Protein AF-A0A2W4J6W2-F1 (afdb_monomer_lite)

Secondary structure (DSSP, 8-state):
--PPBPTTT--B---GGG-TTTTSSSHHHHHHHHHHHHTT-------HHHHHHHHHS-------

Foldseek 3Di:
DDFQAAPQPRHTDDDVVVDVLPVHNDPVSSVVVVVCVVVVVDDDDCPPVVVVVVVPPPPPPDDD

pLDDT: mean 84.47, std 16.75, range [46.62, 98.69]

Structure (mmCIF, N/CA/C/O backbone):
data_AF-A0A2W4J6W2-F1
#
_entry.id   AF-A0A2W4J6W2-F1
#
loop_
_atom_site.group_PDB
_atom_site.id
_atom_site.type_symbol
_atom_site.label_atom_id
_atom_site.label_alt_id
_atom_site.label_comp_id
_atom_site.label_asym_id
_atom_site.label_entity_id
_atom_site.label_seq_id
_atom_site.pdbx_PDB_ins_code
_atom_site.Cartn_x
_atom_site.Cart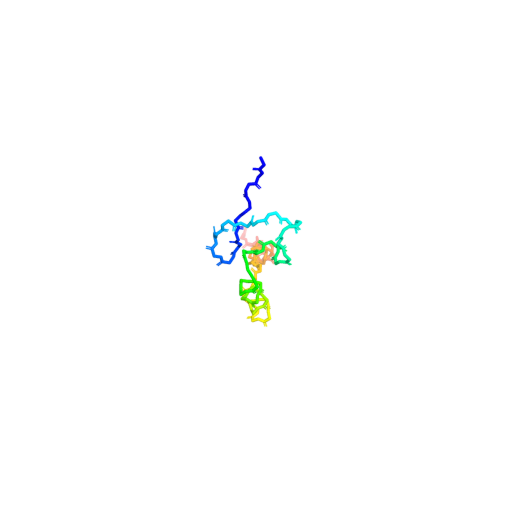n_y
_atom_site.Cartn_z
_atom_site.occupancy
_atom_site.B_iso_or_equiv
_atom_site.auth_seq_id
_atom_site.auth_comp_id
_atom_site.auth_asym_id
_atom_site.auth_atom_id
_atom_site.pdbx_PDB_model_num
ATOM 1 N N . MET A 1 1 ? 20.519 3.486 -3.921 1.00 55.22 1 MET A N 1
ATOM 2 C CA . MET A 1 1 ? 19.109 3.557 -4.366 1.00 55.22 1 MET A CA 1
ATOM 3 C C . MET A 1 1 ? 18.255 3.069 -3.208 1.00 55.22 1 MET A C 1
ATOM 5 O O . MET A 1 1 ? 18.640 2.083 -2.601 1.00 55.22 1 MET A O 1
ATOM 9 N N . SER A 1 2 ? 1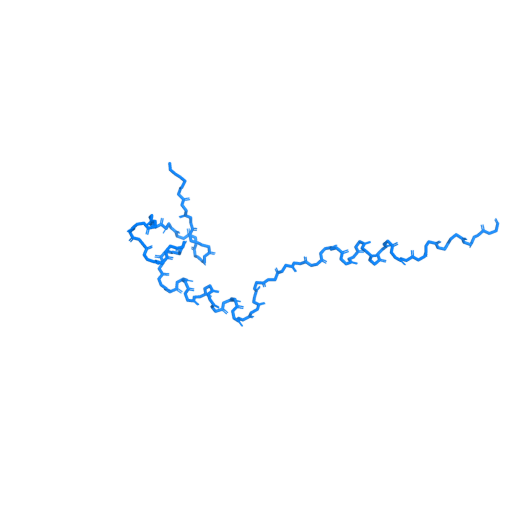7.193 3.778 -2.822 1.00 66.50 2 SER A N 1
ATOM 10 C CA . SER A 1 2 ? 16.354 3.348 -1.693 1.00 66.50 2 SER A CA 1
ATOM 11 C C . SER A 1 2 ? 15.500 2.155 -2.130 1.00 66.50 2 SER A C 1
ATOM 13 O O . SER A 1 2 ? 14.614 2.310 -2.970 1.00 66.50 2 SER A O 1
ATOM 15 N N . GLU A 1 3 ? 15.807 0.966 -1.609 1.00 75.69 3 GLU A N 1
ATOM 16 C CA . GLU A 1 3 ? 14.984 -0.232 -1.790 1.00 75.69 3 GLU A CA 1
ATOM 17 C C . GLU A 1 3 ? 13.616 -0.014 -1.139 1.00 75.69 3 GLU A C 1
ATOM 19 O O . GLU A 1 3 ? 13.502 0.268 0.056 1.00 75.69 3 GLU A O 1
ATOM 24 N N . ARG A 1 4 ? 12.553 -0.115 -1.941 1.00 90.62 4 ARG A N 1
ATOM 25 C CA . ARG A 1 4 ? 11.172 0.002 -1.466 1.00 90.62 4 ARG A CA 1
ATOM 26 C C . ARG A 1 4 ? 10.645 -1.384 -1.107 1.00 90.62 4 ARG A C 1
ATOM 28 O O . ARG A 1 4 ? 10.765 -2.328 -1.887 1.00 90.62 4 ARG A O 1
ATOM 35 N N . ARG A 1 5 ? 10.030 -1.496 0.070 1.00 96.94 5 ARG A N 1
ATOM 36 C CA . ARG A 1 5 ? 9.332 -2.704 0.527 1.00 96.94 5 ARG A CA 1
ATOM 37 C C . ARG A 1 5 ? 7.832 -2.539 0.307 1.00 96.94 5 ARG A C 1
ATOM 39 O O . ARG A 1 5 ? 7.295 -1.444 0.449 1.00 96.94 5 ARG A O 1
ATOM 46 N N . CYS A 1 6 ? 7.160 -3.626 -0.047 1.00 97.69 6 CYS A N 1
ATOM 47 C CA . CYS A 1 6 ? 5.726 -3.634 -0.280 1.00 97.69 6 CYS A CA 1
ATOM 48 C C . CYS A 1 6 ? 4.995 -3.398 1.049 1.00 97.69 6 CYS A C 1
ATOM 50 O O . CYS A 1 6 ? 5.216 -4.170 1.983 1.00 97.69 6 CYS A O 1
ATOM 52 N N . PRO A 1 7 ? 4.081 -2.419 1.142 1.00 96.94 7 PRO A N 1
ATOM 53 C CA . PRO A 1 7 ? 3.396 -2.104 2.400 1.00 96.94 7 PRO A CA 1
ATOM 54 C C . PRO A 1 7 ? 2.443 -3.216 2.872 1.00 96.94 7 PRO A C 1
ATOM 56 O O . PRO A 1 7 ? 2.056 -3.246 4.032 1.00 96.94 7 PRO A O 1
ATOM 59 N N . ILE A 1 8 ? 2.086 -4.157 1.991 1.00 98.12 8 ILE A N 1
ATOM 60 C CA . ILE A 1 8 ? 1.138 -5.239 2.291 1.00 98.12 8 ILE A CA 1
ATOM 61 C C . ILE A 1 8 ? 1.821 -6.511 2.791 1.00 98.12 8 ILE A C 1
ATOM 63 O O . ILE A 1 8 ? 1.256 -7.223 3.614 1.00 98.12 8 ILE A O 1
ATOM 67 N N . CYS A 1 9 ? 3.017 -6.829 2.291 1.00 97.69 9 CYS A N 1
ATOM 68 C CA . CYS A 1 9 ? 3.686 -8.096 2.613 1.00 97.69 9 CYS A CA 1
ATOM 69 C C . CYS A 1 9 ? 5.188 -7.983 2.902 1.00 97.69 9 CYS A C 1
ATOM 71 O O . CYS A 1 9 ? 5.841 -8.999 3.121 1.00 97.69 9 CYS A O 1
ATOM 73 N N . GLY A 1 10 ? 5.766 -6.780 2.846 1.00 97.00 10 GLY A N 1
ATOM 74 C CA . GLY A 1 10 ? 7.175 -6.523 3.152 1.00 97.00 10 GLY A CA 1
ATOM 75 C C . GLY A 1 10 ? 8.189 -6.983 2.099 1.00 97.00 10 GLY A C 1
ATOM 76 O O . GLY A 1 10 ? 9.376 -6.709 2.262 1.00 97.00 10 GLY A O 1
ATOM 77 N N . LYS A 1 11 ? 7.763 -7.649 1.016 1.00 97.12 11 LYS A N 1
ATOM 78 C CA . LYS A 1 11 ? 8.652 -8.079 -0.082 1.00 97.12 11 LYS A CA 1
ATOM 79 C C . LYS A 1 11 ? 9.244 -6.893 -0.843 1.00 97.12 11 LYS A C 1
ATOM 81 O O . LYS A 1 11 ? 8.664 -5.809 -0.855 1.00 97.12 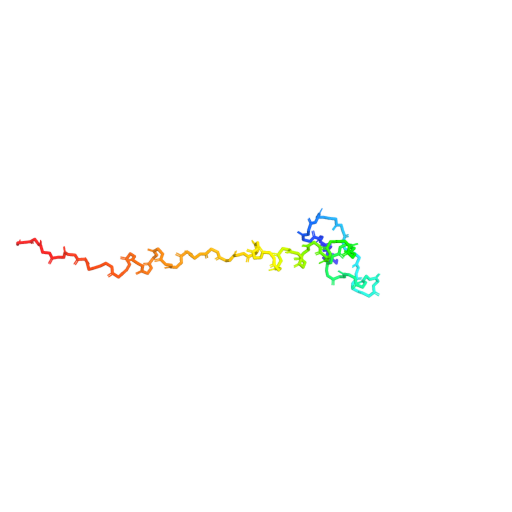11 LYS A O 1
ATOM 86 N N . GLU A 1 12 ? 10.367 -7.111 -1.515 1.00 96.31 12 GLU A N 1
ATOM 87 C CA . GLU A 1 12 ? 10.981 -6.108 -2.389 1.00 96.31 12 GLU A CA 1
ATOM 88 C C . GLU A 1 12 ? 10.065 -5.717 -3.551 1.00 96.31 12 GLU A C 1
ATOM 90 O O . GLU A 1 12 ? 9.347 -6.543 -4.124 1.00 96.31 12 GLU A O 1
ATOM 95 N N . VAL A 1 13 ? 10.085 -4.428 -3.884 1.00 96.81 13 VAL A N 1
ATOM 96 C CA . VAL A 1 13 ? 9.289 -3.835 -4.957 1.00 96.81 13 VAL A CA 1
ATOM 97 C C . VAL A 1 13 ? 10.226 -3.451 -6.090 1.00 96.81 13 VAL A C 1
ATOM 99 O O . VAL A 1 13 ? 11.134 -2.639 -5.910 1.00 96.81 13 VAL A O 1
ATOM 102 N N . ARG A 1 14 ? 9.981 -4.014 -7.276 1.00 94.50 14 ARG A N 1
ATOM 103 C CA . ARG A 1 14 ? 10.701 -3.620 -8.491 1.00 94.50 14 ARG A CA 1
ATOM 104 C C . ARG A 1 14 ? 10.450 -2.141 -8.822 1.00 94.50 14 ARG A C 1
ATOM 106 O O . ARG A 1 14 ? 9.363 -1.639 -8.514 1.00 94.50 14 ARG A O 1
ATOM 113 N N . PRO A 1 15 ? 11.406 -1.448 -9.467 1.00 93.62 15 PRO A N 1
ATOM 114 C CA . PRO A 1 15 ? 11.254 -0.047 -9.852 1.00 93.62 15 PRO A CA 1
ATOM 115 C C . PRO A 1 15 ? 9.981 0.219 -10.664 1.00 93.62 15 PRO A C 1
ATOM 117 O O . PRO A 1 15 ? 9.530 -0.633 -11.426 1.00 93.62 15 PRO A O 1
ATOM 120 N N . ARG A 1 16 ? 9.429 1.438 -10.554 1.00 93.25 16 ARG A N 1
ATOM 121 C CA . ARG A 1 16 ? 8.177 1.844 -11.225 1.00 93.25 16 ARG A CA 1
ATOM 122 C C . ARG A 1 16 ? 8.163 1.551 -12.733 1.00 93.25 16 ARG A C 1
ATOM 124 O O . ARG A 1 16 ? 7.120 1.183 -13.253 1.00 93.25 16 ARG A O 1
ATOM 131 N N . GLY A 1 17 ? 9.293 1.703 -13.426 1.00 95.00 17 GLY A N 1
ATOM 132 C CA . GLY A 1 17 ? 9.379 1.457 -14.873 1.00 95.00 17 GLY A CA 1
ATOM 133 C C . GLY A 1 17 ? 9.197 -0.010 -15.280 1.00 95.00 17 GLY A C 1
ATOM 134 O O . GLY A 1 17 ? 8.821 -0.285 -16.412 1.00 95.00 17 GLY A O 1
ATOM 135 N N . GLU A 1 18 ? 9.420 -0.946 -14.359 1.00 94.25 18 GLU A N 1
ATOM 136 C CA . GLU A 1 18 ? 9.376 -2.394 -14.608 1.00 94.25 18 GLU A CA 1
ATOM 137 C C . GLU A 1 18 ? 8.195 -3.075 -13.904 1.00 94.25 18 GLU A C 1
ATOM 139 O O . GLU A 1 18 ? 8.001 -4.285 -14.023 1.00 94.25 18 GLU A O 1
ATOM 144 N N . ASN A 1 19 ? 7.427 -2.312 -13.123 1.00 95.06 19 ASN A N 1
ATOM 145 C CA . ASN A 1 19 ? 6.392 -2.828 -12.244 1.00 95.06 19 ASN A CA 1
ATOM 146 C C . ASN A 1 19 ? 5.113 -1.986 -12.346 1.00 95.06 19 ASN A C 1
ATOM 148 O O . ASN A 1 19 ? 5.031 -0.924 -11.718 1.00 95.06 19 ASN A O 1
ATOM 152 N N . PRO A 1 20 ? 4.088 -2.466 -13.071 1.00 96.62 20 PRO A N 1
ATOM 153 C CA . PRO A 1 20 ? 2.819 -1.752 -13.197 1.00 96.62 20 PRO A CA 1
ATOM 154 C C . PRO A 1 20 ? 2.054 -1.668 -11.870 1.00 96.62 20 PRO A C 1
ATOM 156 O O . PRO A 1 20 ? 1.187 -0.814 -11.713 1.00 96.62 20 PRO A O 1
ATOM 159 N N . ASP A 1 21 ? 2.377 -2.534 -10.908 1.00 97.62 21 ASP A N 1
ATOM 160 C CA . ASP A 1 21 ? 1.756 -2.560 -9.588 1.00 97.62 21 ASP A CA 1
ATOM 161 C C . ASP A 1 21 ? 2.496 -1.700 -8.561 1.00 97.62 21 ASP A C 1
ATOM 163 O O . ASP A 1 21 ? 2.117 -1.708 -7.394 1.00 97.62 21 ASP A O 1
ATOM 167 N N . TYR A 1 22 ? 3.541 -0.957 -8.944 1.00 96.00 22 TYR A N 1
ATOM 168 C CA . TYR A 1 22 ? 4.258 -0.074 -8.021 1.00 96.00 22 TYR A CA 1
ATOM 169 C C . TYR A 1 22 ? 3.277 0.885 -7.305 1.00 96.00 22 TYR A C 1
ATOM 171 O O . TYR A 1 22 ? 2.512 1.572 -7.987 1.00 96.00 22 TYR A O 1
ATOM 179 N N . PRO A 1 23 ? 3.294 0.996 -5.957 1.00 96.00 23 PRO A N 1
ATOM 180 C CA . PRO A 1 23 ? 4.365 0.620 -5.021 1.00 96.00 23 PRO A CA 1
ATOM 181 C C . PRO A 1 23 ? 4.241 -0.785 -4.393 1.00 96.00 23 PRO A C 1
ATOM 183 O O . PRO A 1 23 ? 4.874 -1.072 -3.378 1.00 96.00 23 PRO A O 1
ATOM 186 N N . PHE A 1 24 ? 3.432 -1.676 -4.959 1.00 98.00 24 PHE A N 1
ATOM 187 C CA . PHE A 1 24 ? 3.241 -3.042 -4.476 1.00 98.00 24 PHE A CA 1
ATOM 188 C 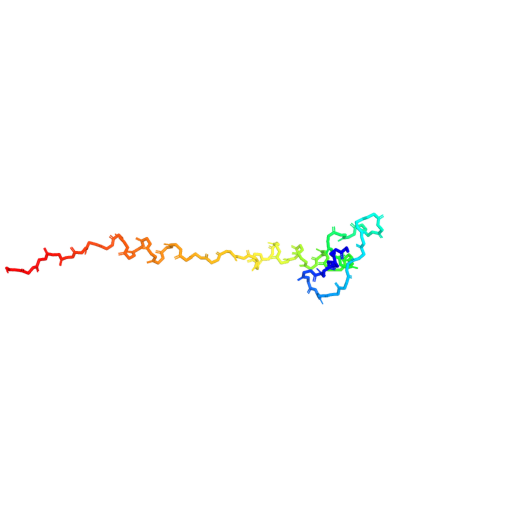C . PHE A 1 24 ? 4.132 -4.037 -5.227 1.00 98.00 24 PHE A C 1
ATOM 190 O O . PHE A 1 24 ? 4.559 -3.793 -6.353 1.00 98.00 24 PHE A O 1
ATOM 197 N N . CYS A 1 25 ? 4.407 -5.195 -4.621 1.00 97.56 25 CYS A N 1
ATOM 198 C CA . CYS A 1 25 ? 5.215 -6.229 -5.277 1.00 97.56 25 CYS A CA 1
ATOM 199 C C . CYS A 1 25 ? 4.436 -7.022 -6.345 1.00 97.56 25 CYS A C 1
ATOM 201 O O . CYS A 1 25 ? 5.036 -7.816 -7.062 1.00 97.56 25 CYS A O 1
ATOM 203 N N . SER A 1 26 ? 3.102 -6.902 -6.383 1.00 97.75 26 SER A N 1
ATOM 204 C CA . SER A 1 26 ? 2.224 -7.637 -7.303 1.00 97.75 26 SER A CA 1
ATOM 205 C C . SER A 1 26 ? 0.790 -7.104 -7.282 1.00 97.75 26 SER A C 1
ATOM 207 O O . SER A 1 26 ? 0.347 -6.533 -6.279 1.00 97.75 26 SER 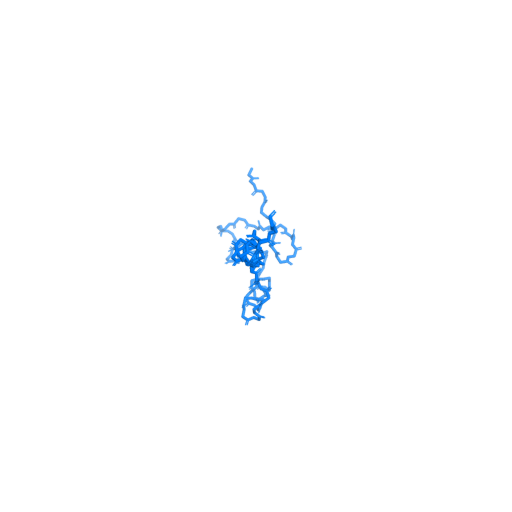A O 1
ATOM 209 N N . HIS A 1 27 ? 0.034 -7.434 -8.330 1.00 98.31 27 HIS A N 1
AT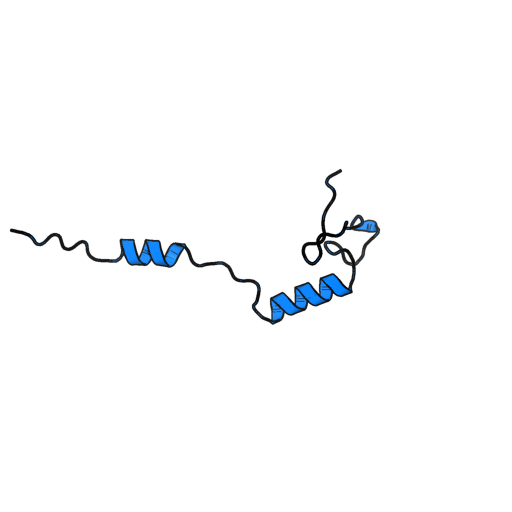OM 210 C CA . HIS A 1 27 ? -1.399 -7.174 -8.453 1.00 98.31 27 HIS A CA 1
ATOM 211 C C . HIS A 1 27 ? -2.212 -7.645 -7.242 1.00 98.31 27 HIS A C 1
ATOM 213 O O . HIS A 1 27 ? -3.069 -6.918 -6.746 1.00 98.31 27 HIS A O 1
ATOM 219 N N . ARG A 1 28 ? -1.903 -8.830 -6.695 1.00 98.38 28 ARG A N 1
ATOM 220 C CA . ARG A 1 28 ? -2.579 -9.354 -5.498 1.00 98.38 28 ARG A CA 1
ATOM 221 C C . ARG A 1 28 ? -2.462 -8.392 -4.314 1.00 98.38 28 ARG A C 1
ATOM 223 O O . ARG A 1 28 ? -3.449 -8.151 -3.633 1.00 98.38 28 ARG A O 1
ATOM 230 N N . CYS A 1 29 ? -1.270 -7.851 -4.061 1.00 98.56 29 CYS A N 1
ATOM 231 C CA . CYS A 1 29 ? -1.064 -6.916 -2.953 1.00 98.56 29 CYS A CA 1
ATOM 232 C C . CYS A 1 29 ? -1.796 -5.592 -3.188 1.00 98.56 29 CYS A C 1
ATOM 234 O O . CYS A 1 29 ? -2.406 -5.081 -2.258 1.00 98.56 29 CYS A O 1
ATOM 236 N N . ARG A 1 30 ? -1.815 -5.092 -4.430 1.00 98.44 30 ARG A N 1
ATOM 237 C CA . ARG A 1 30 ? -2.602 -3.908 -4.806 1.00 98.44 30 ARG A CA 1
ATOM 238 C C . ARG A 1 30 ? -4.097 -4.101 -4.523 1.00 98.44 30 ARG A C 1
ATOM 240 O O . ARG A 1 30 ? -4.743 -3.205 -3.998 1.00 98.44 30 ARG A O 1
ATOM 247 N N . MET A 1 31 ? -4.637 -5.279 -4.840 1.00 98.62 31 MET A N 1
ATOM 248 C CA . MET A 1 31 ? -6.045 -5.602 -4.584 1.00 98.62 31 MET A CA 1
ATOM 249 C C . MET A 1 31 ? -6.362 -5.755 -3.094 1.00 98.62 31 MET A C 1
ATOM 251 O O . MET A 1 31 ? -7.430 -5.338 -2.663 1.00 98.62 31 MET A O 1
ATOM 255 N N . ILE A 1 32 ? -5.444 -6.321 -2.304 1.00 98.69 32 ILE A N 1
ATOM 256 C CA . ILE A 1 32 ? -5.601 -6.394 -0.844 1.00 98.69 32 ILE A CA 1
ATOM 257 C C . ILE A 1 32 ? -5.628 -4.989 -0.243 1.00 98.69 32 ILE A C 1
ATOM 259 O O . ILE A 1 32 ? -6.505 -4.707 0.563 1.00 98.69 32 ILE A O 1
ATOM 263 N N . ASP A 1 33 ? -4.701 -4.115 -0.647 1.00 98.31 33 ASP A N 1
ATOM 264 C CA . ASP A 1 33 ? -4.676 -2.724 -0.185 1.00 98.31 33 ASP A CA 1
ATOM 265 C C . ASP A 1 33 ? -5.999 -2.018 -0.486 1.00 98.31 33 ASP A C 1
ATOM 267 O O . ASP A 1 33 ? -6.620 -1.456 0.411 1.00 98.31 33 ASP A O 1
ATOM 271 N N . LEU A 1 34 ? -6.486 -2.143 -1.724 1.00 98.38 34 LEU A N 1
ATOM 272 C CA . LEU A 1 34 ? -7.787 -1.608 -2.116 1.00 98.38 34 LEU A CA 1
ATOM 273 C C . LEU A 1 34 ? -8.926 -2.173 -1.253 1.00 98.38 34 LEU A C 1
ATOM 275 O O . LEU A 1 34 ? -9.811 -1.425 -0.852 1.00 98.38 34 LEU A O 1
ATOM 279 N N . GLY A 1 35 ? -8.893 -3.469 -0.938 1.00 98.31 35 GLY A N 1
ATOM 280 C CA . GLY A 1 35 ? -9.850 -4.096 -0.028 1.00 98.31 35 GLY A CA 1
ATOM 281 C C . GLY A 1 35 ? -9.846 -3.458 1.362 1.00 98.31 35 GLY A C 1
ATOM 282 O O . GLY A 1 35 ? -10.914 -3.153 1.878 1.00 98.31 35 GLY A O 1
ATOM 283 N N . LYS A 1 36 ? -8.667 -3.173 1.925 1.00 98.25 36 LYS A N 1
ATOM 284 C CA . LYS A 1 36 ? -8.531 -2.491 3.223 1.00 98.25 36 LYS A CA 1
ATOM 285 C C . LYS A 1 36 ? -9.079 -1.067 3.205 1.00 98.25 36 LYS A C 1
ATOM 287 O O . LYS A 1 36 ? -9.702 -0.641 4.172 1.00 98.25 36 LYS A O 1
ATOM 292 N N . TRP A 1 37 ? -8.868 -0.340 2.106 1.00 96.56 37 TRP A N 1
ATOM 293 C CA . TRP A 1 37 ? -9.451 0.990 1.905 1.00 96.56 37 TRP A CA 1
ATOM 294 C C . TRP A 1 37 ? -10.975 0.939 1.871 1.00 96.56 37 TRP A C 1
ATOM 296 O O . TRP A 1 37 ? -11.630 1.674 2.602 1.00 96.56 37 TRP A O 1
ATOM 306 N N . LEU A 1 38 ? -11.537 0.055 1.044 1.00 97.62 38 LEU A N 1
ATOM 307 C CA . LEU A 1 38 ? -12.987 -0.098 0.917 1.00 97.62 38 LEU A CA 1
ATOM 308 C C . LEU A 1 38 ? -13.632 -0.688 2.178 1.00 97.62 38 LEU A C 1
ATOM 310 O O . LEU A 1 38 ? -14.808 -0.453 2.422 1.00 97.62 38 LEU A O 1
ATOM 314 N N . GLY A 1 39 ? -12.870 -1.453 2.960 1.00 97.88 39 GLY A N 1
ATOM 315 C CA . GLY A 1 39 ? -13.281 -2.020 4.241 1.00 97.88 39 GLY A CA 1
ATOM 316 C C . GLY A 1 39 ? -13.071 -1.096 5.440 1.00 97.88 39 GLY A C 1
ATOM 317 O O . GLY A 1 39 ? -13.232 -1.558 6.565 1.00 97.88 39 GLY A O 1
ATOM 318 N N . GLU A 1 40 ? -12.683 0.168 5.222 1.00 94.94 40 GLU A N 1
ATOM 319 C CA . GLU A 1 40 ? -12.466 1.168 6.281 1.00 94.94 40 GLU A CA 1
ATOM 320 C C . GLU A 1 40 ? -11.447 0.727 7.357 1.00 94.94 40 GLU A C 1
ATOM 322 O O . GLU A 1 40 ? -11.486 1.165 8.508 1.00 94.94 40 GLU A O 1
ATOM 327 N N . GLU A 1 41 ? -10.493 -0.140 6.995 1.00 96.62 41 GLU A N 1
ATOM 328 C CA . GLU A 1 41 ? -9.463 -0.627 7.923 1.00 96.62 41 GLU A CA 1
ATOM 329 C C . GLU A 1 41 ? -8.393 0.438 8.205 1.00 96.62 41 GLU A C 1
ATOM 331 O O . GLU A 1 41 ? -7.798 0.467 9.285 1.00 96.62 41 GLU A O 1
ATOM 336 N N . TYR A 1 42 ? -8.139 1.322 7.238 1.00 95.06 42 TYR A N 1
ATOM 337 C CA . TYR A 1 42 ? -7.228 2.449 7.409 1.00 95.06 42 TYR A CA 1
ATOM 338 C C . TYR A 1 42 ? -7.927 3.578 8.164 1.00 95.06 42 TYR A C 1
ATOM 340 O O . TYR A 1 42 ? -8.838 4.216 7.641 1.00 95.06 42 TYR A O 1
ATOM 348 N N . ARG A 1 43 ? -7.482 3.836 9.398 1.00 89.88 43 ARG A N 1
ATOM 349 C CA . ARG A 1 43 ? -8.033 4.873 10.279 1.00 89.88 43 ARG A CA 1
ATOM 350 C C . ARG A 1 43 ? -6.913 5.701 10.891 1.00 89.88 43 ARG A C 1
ATOM 352 O O . ARG A 1 43 ? -5.855 5.166 11.217 1.00 89.88 43 ARG A O 1
ATOM 359 N N . ILE A 1 44 ? -7.164 6.997 11.043 1.00 88.00 44 ILE A N 1
ATOM 360 C CA . ILE A 1 44 ? -6.289 7.905 11.783 1.00 88.00 44 ILE A CA 1
ATOM 361 C C . ILE A 1 44 ? -6.841 7.963 13.212 1.00 88.00 44 ILE A C 1
ATOM 363 O O . ILE A 1 44 ? -8.030 8.251 13.364 1.00 88.00 44 ILE A O 1
ATOM 367 N N . PRO A 1 45 ? -6.045 7.620 14.239 1.00 83.44 45 PRO A N 1
ATOM 368 C CA . PRO A 1 45 ? -6.479 7.758 15.621 1.00 83.44 45 PRO A CA 1
ATOM 369 C C . PRO A 1 45 ? -6.703 9.236 15.948 1.00 83.44 45 PRO A C 1
ATOM 371 O O . PRO A 1 45 ? -5.949 10.101 15.505 1.00 83.44 45 PRO A O 1
ATOM 374 N N . ASP A 1 46 ? -7.753 9.512 16.711 1.00 80.06 46 ASP A N 1
ATOM 375 C CA . ASP A 1 46 ? -8.092 10.861 17.146 1.00 80.06 46 ASP A CA 1
ATOM 376 C C . ASP A 1 46 ? -7.441 11.128 18.508 1.00 80.06 46 ASP A C 1
ATOM 378 O O . ASP A 1 46 ? -8.047 10.904 19.552 1.00 80.06 46 ASP A O 1
ATOM 382 N N . GLU A 1 47 ? -6.163 11.513 18.495 1.00 70.69 47 GLU A N 1
ATOM 383 C CA . GLU A 1 47 ? -5.446 11.911 19.718 1.00 70.69 47 GLU A CA 1
ATOM 384 C C . GLU A 1 47 ? -5.843 13.328 20.179 1.00 70.69 47 GLU A C 1
ATOM 386 O O . GLU A 1 47 ? -5.671 13.670 21.345 1.00 70.69 47 GLU A O 1
ATOM 391 N N . LEU A 1 48 ? -6.424 14.145 19.288 1.00 62.62 48 LEU A N 1
ATOM 392 C CA . LEU A 1 48 ? -6.751 15.549 19.560 1.00 62.62 48 LEU A CA 1
ATOM 393 C C . LEU A 1 48 ? -8.026 15.707 20.390 1.00 62.62 48 LEU A C 1
ATOM 395 O O . LEU A 1 48 ? -8.087 16.597 21.236 1.00 62.62 48 LEU A O 1
ATOM 399 N N . ARG A 1 49 ? -9.015 14.819 20.229 1.00 60.19 49 ARG A N 1
ATOM 400 C CA . ARG A 1 49 ? -10.254 14.886 21.019 1.00 60.19 49 ARG A CA 1
ATOM 401 C C . ARG A 1 49 ? -10.043 14.777 22.523 1.00 60.19 49 ARG A C 1
ATOM 403 O O . ARG A 1 49 ? -10.743 15.450 23.269 1.00 60.19 49 ARG A O 1
ATOM 410 N N . GLU A 1 50 ? -9.097 13.963 22.987 1.00 60.53 50 GLU A N 1
ATOM 411 C CA . GLU A 1 50 ? -8.847 13.819 24.428 1.00 60.53 50 GLU A CA 1
ATOM 412 C C . GLU A 1 50 ? -8.210 15.080 25.033 1.00 60.53 50 GLU A C 1
ATOM 414 O O . GLU A 1 50 ? -8.498 15.437 26.178 1.00 60.53 50 GLU A O 1
ATOM 419 N N . GLU A 1 51 ? -7.360 15.773 24.272 1.00 61.66 51 GLU A N 1
ATOM 420 C CA . GLU A 1 51 ? -6.739 17.034 24.683 1.00 61.66 51 GLU A CA 1
ATOM 421 C C . GLU A 1 51 ? -7.722 18.208 24.590 1.00 61.66 51 GLU A C 1
ATOM 423 O O . GLU A 1 51 ? -7.787 19.021 25.512 1.00 61.66 51 GLU A O 1
ATOM 428 N N . GLU A 1 52 ? -8.541 18.266 23.537 1.00 62.06 52 GLU A N 1
ATOM 429 C CA . GLU A 1 52 ? -9.597 19.269 23.359 1.00 62.06 52 GLU A CA 1
ATOM 430 C C . GLU A 1 52 ? -10.725 19.112 24.392 1.00 62.06 52 GLU A C 1
ATOM 432 O O . GLU A 1 52 ? -11.151 20.111 24.975 1.00 62.06 52 GLU A O 1
ATOM 437 N N . GLU A 1 53 ? -11.177 17.887 24.696 1.00 60.66 53 GLU A N 1
ATOM 438 C CA . GLU A 1 53 ? -12.150 17.626 25.771 1.00 60.66 53 GLU A CA 1
ATOM 439 C C . GLU A 1 53 ? -11.562 17.986 27.144 1.00 60.66 53 GLU A C 1
ATOM 441 O O . GLU A 1 53 ? -12.250 18.605 27.954 1.00 60.66 53 GLU A O 1
ATOM 446 N N . ARG A 1 54 ? -10.275 17.700 27.399 1.00 60.47 54 ARG A N 1
ATOM 447 C CA . ARG A 1 54 ? -9.583 18.108 28.637 1.00 60.47 54 ARG A CA 1
ATOM 448 C C . ARG A 1 54 ? -9.436 19.626 28.756 1.00 60.47 54 ARG A C 1
ATOM 450 O O . ARG A 1 54 ? -9.578 20.154 29.855 1.00 60.47 54 ARG A O 1
ATOM 457 N N . ALA A 1 55 ? -9.157 20.315 27.652 1.00 65.38 55 ALA A N 1
ATOM 458 C CA . ALA A 1 55 ? -9.033 21.770 27.601 1.00 65.38 55 ALA A CA 1
ATOM 459 C C . ALA A 1 55 ? -10.389 22.498 27.668 1.00 65.38 55 ALA A C 1
ATOM 461 O O . ALA A 1 55 ? -10.431 23.675 28.017 1.00 65.38 55 ALA A O 1
ATOM 462 N N . SER A 1 56 ? -11.488 21.805 27.347 1.00 61.38 56 SER A N 1
ATOM 463 C CA . SER A 1 56 ? -12.854 22.352 27.349 1.00 61.38 56 SER A CA 1
ATOM 464 C C . SER A 1 56 ? -13.616 22.118 28.656 1.00 61.38 56 SER A C 1
ATOM 466 O O . SER A 1 56 ? -14.723 22.637 28.817 1.00 61.38 56 SER A O 1
ATOM 468 N N . LEU A 1 57 ? -13.061 21.348 29.598 1.00 67.75 57 LEU A N 1
ATOM 469 C CA . LEU A 1 57 ? -13.623 21.240 30.943 1.00 67.75 57 LEU A CA 1
ATOM 470 C C . LEU A 1 57 ? -13.436 22.584 31.664 1.00 67.75 57 LEU A C 1
ATOM 472 O O . LEU A 1 57 ? -12.304 23.067 31.735 1.00 67.75 57 LEU A O 1
ATOM 476 N N . PRO A 1 58 ? -14.497 23.197 32.226 1.00 62.75 58 PRO A N 1
ATOM 477 C CA . PRO A 1 58 ? -14.315 24.348 33.093 1.00 62.75 58 PRO A CA 1
ATOM 478 C C . PRO A 1 58 ? -13.455 23.906 34.280 1.00 62.75 58 PRO A C 1
ATOM 480 O O . PRO A 1 58 ? -13.851 23.031 35.053 1.00 62.75 58 PRO A O 1
ATOM 483 N N . THR A 1 59 ? -12.261 24.484 34.408 1.00 62.34 59 THR A N 1
ATOM 484 C CA . THR A 1 59 ? -11.480 24.409 35.640 1.00 62.34 59 THR A CA 1
ATOM 485 C C . THR A 1 59 ? -12.312 25.109 36.701 1.00 62.34 59 THR A C 1
ATOM 487 O O . THR A 1 59 ? -12.390 26.335 36.717 1.00 62.34 59 THR A O 1
ATOM 490 N N . GLY A 1 60 ? -13.025 24.329 37.511 1.00 57.78 60 GLY A N 1
ATOM 491 C CA . GLY A 1 60 ? -13.760 24.832 38.661 1.00 57.78 60 GLY A CA 1
ATOM 492 C C . GLY A 1 60 ? -12.782 25.415 39.672 1.00 57.78 60 GLY A C 1
ATOM 493 O O . GLY A 1 60 ? -12.366 24.726 40.594 1.00 57.78 60 GLY A O 1
ATOM 494 N N . GLU A 1 61 ? -12.395 26.671 39.474 1.00 59.59 61 GLU A N 1
ATOM 495 C CA . GLU A 1 61 ? -11.918 27.544 40.537 1.00 59.59 61 GLU A CA 1
ATOM 496 C C . GLU A 1 61 ? -13.155 28.044 41.297 1.00 59.59 61 GLU A C 1
ATOM 498 O O . GLU A 1 61 ? -13.636 29.153 41.089 1.00 59.59 61 GLU A O 1
ATOM 503 N N . GLU A 1 62 ? -13.708 27.185 42.149 1.00 62.28 62 GLU A N 1
ATOM 504 C CA . GLU A 1 62 ? -14.567 27.589 43.261 1.00 62.28 62 GLU A CA 1
ATOM 505 C C . GLU A 1 62 ? -14.060 26.875 44.513 1.00 62.28 62 GLU A C 1
ATOM 507 O O . GLU A 1 62 ? -14.539 25.794 44.825 1.00 62.28 62 GLU A O 1
ATOM 512 N N . GLU A 1 63 ? -13.100 27.465 45.225 1.00 49.31 63 GLU A N 1
ATOM 513 C CA . GLU A 1 63 ? -12.861 27.179 46.645 1.00 49.31 63 GLU A CA 1
ATOM 514 C C . GLU A 1 63 ? -12.426 28.490 47.342 1.00 49.31 63 GLU A C 1
ATOM 516 O O . GLU A 1 63 ? -11.345 29.009 47.080 1.00 49.31 63 GLU A O 1
ATOM 521 N N . GLU A 1 64 ? -13.379 29.028 48.119 1.00 46.62 64 GLU A N 1
ATOM 522 C CA . GLU A 1 64 ? -13.362 30.000 49.244 1.00 46.62 64 GLU A CA 1
ATOM 523 C C . GLU A 1 64 ? -12.158 30.938 49.483 1.00 46.62 64 GLU A C 1
ATOM 525 O O . GLU A 1 64 ? -11.049 30.470 49.828 1.00 46.62 64 GLU A O 1
#

Radius of gyration: 22.09 Å; chains: 1; bounding box: 34×39×64 Å

Sequence (64 aa):
MSERRCPICGKEVRPRGENPDYPFCSHRCRMIDLGKWLGEEYRIPDELREEEERASLPTGEEEE